Protein AF-A0A933BUE9-F1 (afdb_monomer)

Radius of gyration: 14.15 Å; Cα contacts (8 Å, |Δi|>4): 20; chains: 1; bounding box: 27×28×36 Å

Solvent-accessible surface area (backbone atoms only — not comparable to full-atom values): 4456 Å² total; per-residue (Å²): 130,87,79,77,88,74,89,71,61,65,70,58,52,56,57,55,58,73,51,54,72,66,60,52,25,58,74,51,75,68,43,91,78,74,64,86,84,68,70,71,95,51,91,89,65,82,86,71,78,84,89,83,85,84,88,71,60,93,89,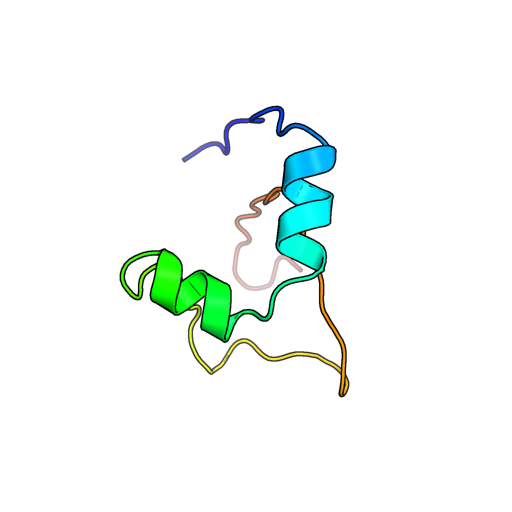60,124

Sequence (61 aa):
MPGGTHSIAREVLEGFAALSTATVHEAADKQGALPAAIRPLADGMRLCGPAFTAACLRGDN

Foldseek 3Di:
DQDDPDDDDVVVQVVVQPDDPVVVCVVVVNPDDDPPVDDDPDPPDDDTDDDDDDDADVPRD

Structure (mmCIF, N/CA/C/O backbone):
data_AF-A0A933BUE9-F1
#
_entry.id   AF-A0A933BUE9-F1
#
loop_
_atom_site.group_PDB
_atom_site.id
_atom_site.type_symbol
_atom_site.label_atom_id
_atom_site.label_alt_id
_atom_site.label_comp_id
_atom_site.label_asym_id
_atom_site.label_entity_id
_atom_site.label_seq_id
_atom_site.pdbx_PDB_ins_code
_atom_site.Cartn_x
_atom_site.Cartn_y
_atom_site.Cartn_z
_atom_site.occupancy
_atom_site.B_iso_or_equiv
_atom_site.auth_seq_id
_atom_site.auth_comp_id
_atom_site.auth_asym_id
_atom_site.auth_atom_id
_atom_site.pdbx_PDB_model_num
ATOM 1 N N . MET A 1 1 ? 14.394 8.868 -10.564 1.00 49.16 1 MET A N 1
ATOM 2 C CA . MET A 1 1 ? 14.421 9.421 -9.196 1.00 49.16 1 MET A CA 1
ATOM 3 C C . MET A 1 1 ? 15.027 8.362 -8.288 1.00 49.16 1 MET A C 1
ATOM 5 O O . MET A 1 1 ? 14.416 7.306 -8.189 1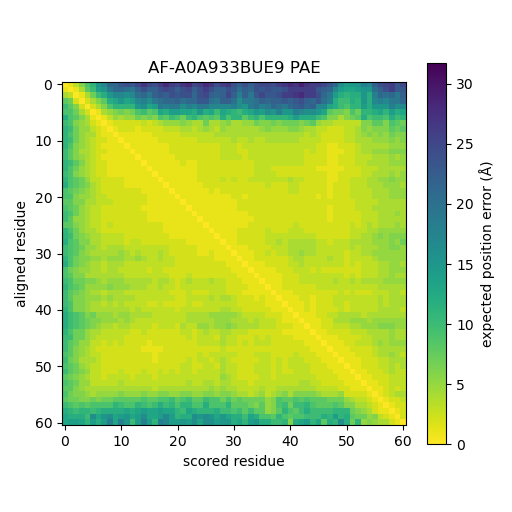.00 49.16 1 MET A O 1
ATOM 9 N N . PRO A 1 2 ? 16.227 8.550 -7.717 1.00 50.03 2 PRO A N 1
ATOM 10 C CA . PRO A 1 2 ? 16.737 7.618 -6.715 1.00 50.03 2 PRO A CA 1
ATOM 11 C C . PRO A 1 2 ? 15.829 7.685 -5.477 1.00 50.03 2 PRO A C 1
ATOM 13 O O . PRO A 1 2 ? 15.576 8.772 -4.959 1.00 50.03 2 PRO A O 1
ATOM 16 N N . GLY A 1 3 ? 15.267 6.543 -5.070 1.00 57.34 3 GLY A N 1
ATOM 17 C CA . GLY A 1 3 ? 14.365 6.436 -3.924 1.00 57.34 3 GLY A CA 1
ATOM 18 C C . GLY A 1 3 ? 15.079 6.825 -2.632 1.00 57.34 3 GLY A C 1
ATOM 19 O O . GLY A 1 3 ? 16.117 6.259 -2.300 1.00 57.34 3 GLY A O 1
ATOM 20 N N . GLY A 1 4 ? 14.548 7.821 -1.925 1.00 60.56 4 GLY A N 1
ATOM 21 C CA . GLY A 1 4 ? 15.054 8.208 -0.613 1.00 60.56 4 GLY A CA 1
ATOM 22 C C . GLY A 1 4 ? 14.690 7.157 0.433 1.00 60.56 4 GLY A C 1
ATOM 23 O O . GLY A 1 4 ? 13.531 6.756 0.536 1.00 60.56 4 GLY A O 1
ATOM 24 N N . THR A 1 5 ? 15.664 6.725 1.233 1.00 63.59 5 THR A N 1
ATOM 25 C CA . THR A 1 5 ? 15.412 5.877 2.403 1.00 63.59 5 THR A CA 1
ATOM 26 C C . THR A 1 5 ? 14.829 6.743 3.515 1.00 63.59 5 THR A C 1
ATOM 28 O O . THR A 1 5 ? 15.554 7.293 4.343 1.00 63.59 5 THR A O 1
ATOM 31 N N . HIS A 1 6 ? 13.510 6.909 3.521 1.00 76.00 6 HIS A N 1
ATOM 32 C CA . HIS A 1 6 ? 12.830 7.550 4.638 1.00 76.00 6 HIS A CA 1
ATOM 33 C C . HIS A 1 6 ? 12.684 6.541 5.776 1.00 76.00 6 HIS A C 1
ATOM 35 O O . HIS A 1 6 ? 12.058 5.494 5.614 1.00 76.00 6 HIS A O 1
ATOM 41 N N . SER A 1 7 ? 13.270 6.857 6.932 1.00 84.69 7 SER A N 1
ATOM 42 C CA . SER A 1 7 ? 12.991 6.115 8.160 1.00 84.69 7 SER A CA 1
ATOM 43 C C . SER A 1 7 ? 11.556 6.418 8.590 1.00 84.69 7 SER A C 1
ATOM 45 O O . SER A 1 7 ? 11.224 7.569 8.874 1.00 84.69 7 SER A O 1
ATOM 47 N N . ILE A 1 8 ? 10.702 5.395 8.585 1.00 91.69 8 ILE A N 1
ATOM 48 C CA . ILE A 1 8 ? 9.312 5.463 9.045 1.00 91.69 8 ILE A CA 1
ATOM 49 C C . ILE A 1 8 ? 9.247 4.808 10.426 1.00 91.69 8 ILE A C 1
ATOM 51 O O . ILE A 1 8 ? 9.791 3.720 10.621 1.00 91.69 8 ILE A O 1
ATOM 55 N N . ALA A 1 9 ? 8.570 5.451 11.380 1.00 94.75 9 ALA A N 1
ATOM 56 C CA . ALA A 1 9 ? 8.345 4.871 12.701 1.00 94.75 9 ALA A CA 1
ATOM 57 C C . ALA A 1 9 ? 7.529 3.572 12.593 1.00 94.75 9 ALA A C 1
ATOM 59 O O . ALA A 1 9 ? 6.545 3.498 11.853 1.00 94.75 9 ALA A O 1
ATOM 60 N N . ARG A 1 10 ? 7.925 2.544 13.347 1.00 94.06 10 ARG A N 1
ATOM 61 C CA . ARG A 1 10 ? 7.307 1.212 13.283 1.00 94.06 10 ARG A CA 1
ATOM 62 C C . ARG A 1 10 ? 5.820 1.259 13.625 1.00 94.06 10 ARG A C 1
ATOM 64 O O . ARG A 1 10 ? 5.017 0.598 12.980 1.00 94.06 10 ARG A O 1
ATOM 71 N N . GLU A 1 11 ? 5.456 2.103 14.578 1.00 96.81 11 GLU A N 1
ATOM 72 C CA . GLU A 1 11 ? 4.087 2.288 15.051 1.00 96.81 11 GLU A CA 1
ATOM 73 C C . GLU A 1 11 ? 3.176 2.808 13.926 1.00 96.81 11 GLU A C 1
ATOM 75 O O . GLU A 1 11 ? 2.008 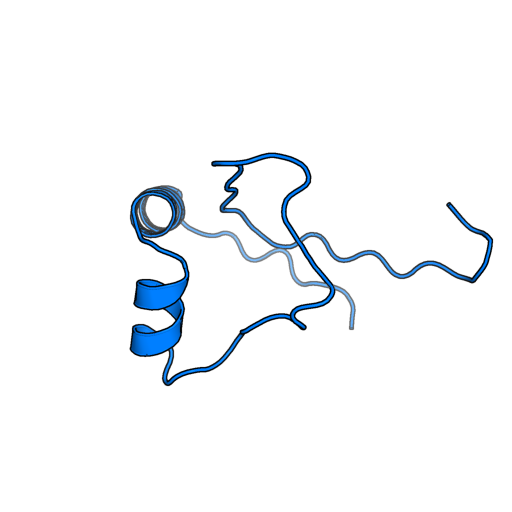2.435 13.838 1.00 96.81 11 GLU A O 1
ATOM 80 N N . VAL A 1 12 ? 3.724 3.621 13.014 1.00 95.81 12 VAL A N 1
ATOM 81 C CA . VAL A 1 12 ? 2.999 4.090 11.826 1.00 95.81 12 VAL A CA 1
ATOM 82 C C . VAL A 1 12 ? 2.760 2.930 10.860 1.00 95.81 12 VAL A C 1
ATOM 84 O O . VAL A 1 12 ? 1.636 2.753 10.396 1.00 95.81 12 VAL A O 1
ATOM 87 N N . LEU A 1 13 ? 3.778 2.108 10.584 1.00 95.19 13 LEU A N 1
ATOM 88 C CA . LEU A 1 13 ? 3.629 0.936 9.710 1.00 95.19 13 LEU A CA 1
ATOM 89 C C . LEU A 1 13 ? 2.597 -0.054 10.259 1.00 95.19 13 LEU A C 1
ATOM 91 O O . LEU A 1 13 ? 1.756 -0.543 9.510 1.00 95.19 13 LEU A O 1
ATOM 95 N N . GLU A 1 14 ? 2.626 -0.313 11.565 1.00 96.25 14 GLU A N 1
ATOM 96 C CA . GLU A 1 14 ? 1.675 -1.202 12.239 1.00 96.25 14 GLU A CA 1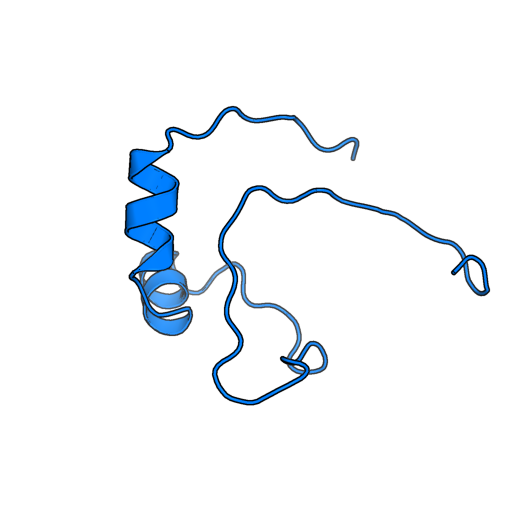
ATOM 97 C C . GLU A 1 14 ? 0.243 -0.661 12.175 1.00 96.25 14 GLU A C 1
ATOM 99 O O . GLU A 1 14 ? -0.686 -1.413 11.876 1.00 96.25 14 GLU A O 1
ATOM 104 N N . GLY A 1 15 ? 0.067 0.650 12.366 1.00 97.62 15 GLY A N 1
ATOM 105 C CA . GLY A 1 15 ? -1.229 1.306 12.207 1.00 97.62 15 GLY A CA 1
ATOM 106 C C . GLY A 1 15 ? -1.788 1.159 10.790 1.00 97.62 15 GLY A C 1
ATOM 107 O O . GLY A 1 15 ? -2.943 0.776 10.620 1.00 97.62 15 GLY A O 1
ATOM 108 N N . PHE A 1 16 ? -0.967 1.395 9.764 1.00 97.12 16 PHE A N 1
ATOM 109 C CA . PHE A 1 16 ? -1.389 1.241 8.368 1.00 97.12 16 PHE A CA 1
ATOM 110 C C . PHE A 1 16 ? -1.645 -0.220 7.981 1.00 97.12 16 PHE A C 1
ATOM 112 O O . PHE A 1 16 ? -2.589 -0.490 7.240 1.00 97.12 16 PHE A O 1
ATOM 119 N N . ALA A 1 17 ? -0.861 -1.170 8.498 1.00 96.62 17 ALA A N 1
ATOM 120 C CA . ALA A 1 17 ? -1.037 -2.597 8.223 1.00 96.62 17 ALA A CA 1
ATOM 121 C C . ALA A 1 17 ? -2.393 -3.146 8.710 1.00 96.62 17 ALA A C 1
ATOM 123 O O . ALA A 1 17 ? -2.888 -4.137 8.167 1.00 96.62 17 ALA A O 1
ATOM 124 N N . ALA A 1 18 ? -3.003 -2.500 9.709 1.00 96.94 18 ALA A N 1
ATOM 125 C CA . ALA A 1 18 ? -4.323 -2.849 10.228 1.00 96.94 18 ALA A CA 1
ATOM 126 C C . ALA A 1 18 ? -5.494 -2.269 9.407 1.00 96.94 18 ALA A C 1
ATOM 128 O O . ALA A 1 18 ? -6.633 -2.708 9.574 1.00 96.94 18 ALA A O 1
ATOM 129 N N . LEU A 1 19 ? -5.242 -1.297 8.524 1.00 97.31 19 LEU A N 1
ATOM 130 C CA . LEU A 1 19 ? -6.272 -0.634 7.721 1.00 97.31 19 LEU A CA 1
ATOM 131 C C . LEU A 1 19 ? -6.490 -1.332 6.373 1.00 97.31 19 LEU A C 1
ATOM 133 O O . LEU A 1 19 ? -5.599 -1.971 5.812 1.00 97.31 19 LEU A O 1
ATOM 137 N N . SER A 1 20 ? -7.691 -1.174 5.810 1.00 96.38 20 SER A N 1
ATOM 138 C CA . SER A 1 20 ? -7.946 -1.582 4.426 1.00 96.38 20 SER A CA 1
ATOM 139 C C . SER A 1 20 ? -7.325 -0.583 3.443 1.00 96.38 20 SER A C 1
ATOM 141 O O . SER A 1 20 ? -7.276 0.619 3.713 1.00 96.38 20 SER A O 1
ATOM 143 N N . THR A 1 21 ? -6.907 -1.056 2.265 1.00 96.00 21 THR A N 1
ATOM 144 C CA . THR A 1 21 ? -6.375 -0.181 1.206 1.00 96.00 21 THR A CA 1
ATOM 145 C C . THR A 1 21 ? -7.401 0.858 0.746 1.00 96.00 21 THR A C 1
ATOM 147 O O . THR A 1 21 ? -7.022 1.987 0.453 1.00 96.00 21 THR A O 1
ATOM 150 N N . ALA A 1 22 ? -8.695 0.517 0.752 1.00 96.81 22 ALA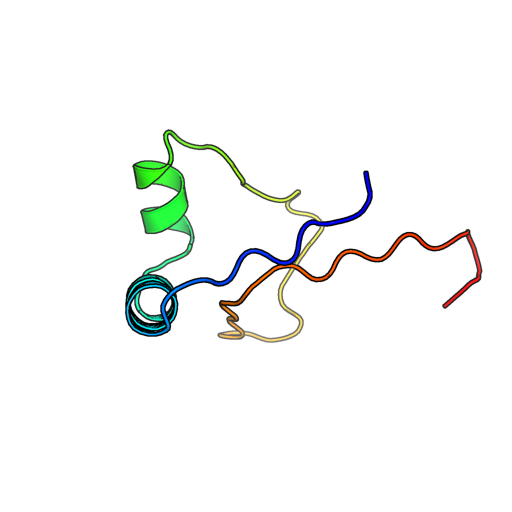 A N 1
ATOM 151 C CA . ALA A 1 22 ? -9.778 1.450 0.445 1.00 96.81 22 ALA A CA 1
ATOM 152 C C . ALA A 1 22 ? -9.874 2.579 1.484 1.00 96.81 22 ALA A C 1
ATOM 154 O O . ALA A 1 22 ? -9.966 3.745 1.120 1.00 96.81 22 ALA A O 1
ATOM 155 N N . THR A 1 23 ? -9.780 2.253 2.777 1.00 97.75 23 THR A N 1
ATOM 156 C CA . THR A 1 23 ? -9.783 3.253 3.858 1.00 97.75 23 THR A CA 1
ATOM 157 C C . THR A 1 23 ? -8.610 4.221 3.723 1.00 97.75 23 THR A C 1
ATOM 159 O O . THR A 1 23 ? -8.794 5.428 3.847 1.00 97.75 23 THR A O 1
ATOM 162 N N . VAL A 1 24 ? -7.413 3.697 3.439 1.00 97.25 24 VAL A N 1
ATOM 163 C CA . VAL A 1 24 ? -6.213 4.522 3.240 1.00 97.25 24 VAL A CA 1
ATOM 164 C C . VAL A 1 24 ? -6.358 5.417 2.007 1.00 97.25 24 VAL A C 1
ATOM 166 O O . VAL A 1 24 ? -6.013 6.591 2.071 1.00 97.25 24 VAL A O 1
ATOM 169 N N . HIS A 1 25 ? -6.902 4.891 0.908 1.00 97.00 25 HIS A N 1
ATOM 170 C CA . HIS A 1 25 ? -7.145 5.654 -0.315 1.00 97.00 25 HIS A CA 1
ATOM 171 C C . HIS A 1 25 ? -8.101 6.831 -0.089 1.00 97.00 25 HIS A C 1
ATOM 173 O O . HIS A 1 25 ? -7.789 7.950 -0.484 1.00 97.00 25 HIS A O 1
ATOM 179 N N . GLU A 1 26 ? -9.229 6.609 0.589 1.00 98.00 26 GLU A N 1
ATOM 180 C CA . GLU A 1 26 ? -10.188 7.676 0.903 1.00 98.00 26 GLU A CA 1
ATOM 181 C C . GLU A 1 26 ? -9.587 8.733 1.842 1.00 98.00 26 GLU A C 1
ATOM 183 O O . GLU A 1 26 ? -9.766 9.929 1.622 1.00 98.00 26 GLU A O 1
ATOM 188 N N . ALA A 1 27 ? -8.819 8.314 2.855 1.00 97.62 27 ALA A N 1
ATOM 189 C CA . ALA A 1 27 ? -8.134 9.237 3.763 1.00 97.62 27 ALA A CA 1
ATOM 190 C C . ALA A 1 27 ? -7.037 10.064 3.065 1.00 97.62 27 ALA A C 1
ATOM 192 O O . ALA A 1 27 ? -6.748 11.183 3.484 1.00 97.62 27 ALA A O 1
ATOM 193 N N . ALA A 1 28 ? -6.443 9.528 1.996 1.00 96.62 28 ALA A N 1
ATOM 194 C CA . ALA A 1 28 ? -5.421 10.180 1.182 1.00 96.62 28 ALA A CA 1
ATOM 195 C C . ALA A 1 28 ? -6.008 10.989 0.008 1.00 96.62 28 ALA A C 1
ATOM 197 O O . ALA A 1 28 ? -5.371 11.090 -1.040 1.00 96.62 28 ALA A O 1
ATOM 198 N N . ASP A 1 29 ? -7.228 11.518 0.148 1.00 97.62 29 ASP A N 1
ATOM 199 C CA . ASP A 1 29 ? -7.925 12.292 -0.893 1.00 97.62 29 ASP A CA 1
ATOM 200 C C . ASP A 1 29 ? -8.012 11.550 -2.241 1.00 97.62 29 ASP A C 1
ATOM 202 O O . ASP A 1 29 ? -7.854 12.115 -3.323 1.00 97.62 29 ASP A O 1
ATOM 206 N N . LYS A 1 30 ? -8.219 10.230 -2.175 1.00 96.50 30 LYS A N 1
ATOM 207 C CA . LYS A 1 30 ? -8.328 9.336 -3.338 1.00 96.50 30 LYS A CA 1
ATOM 208 C C . LYS A 1 30 ? -7.082 9.33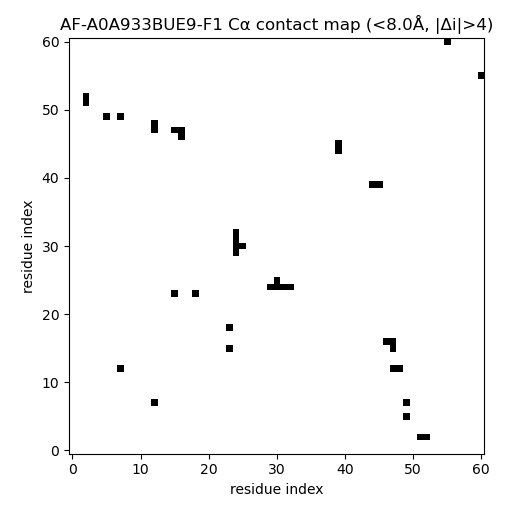3 -4.224 1.00 96.50 30 LYS A C 1
ATOM 210 O O . LYS A 1 30 ? -7.156 9.130 -5.438 1.00 96.50 30 LYS A O 1
ATOM 215 N N . GLN A 1 31 ? -5.909 9.498 -3.622 1.00 96.06 31 GLN A N 1
ATOM 216 C CA . GLN A 1 31 ? -4.626 9.397 -4.312 1.00 96.06 31 GLN A CA 1
ATOM 217 C C . GLN A 1 31 ? -3.959 8.028 -4.096 1.00 96.06 31 GLN A C 1
ATOM 219 O O . GLN A 1 31 ? -4.390 7.211 -3.280 1.00 96.06 31 GLN A O 1
ATOM 224 N N . GLY A 1 32 ? -2.911 7.748 -4.877 1.00 92.69 32 GLY A N 1
ATOM 225 C CA . GLY A 1 32 ? -2.026 6.594 -4.663 1.00 92.69 32 GLY A CA 1
ATOM 226 C C . GLY A 1 32 ? -2.557 5.224 -5.105 1.00 92.69 32 GLY A C 1
ATOM 227 O O . GLY A 1 32 ? -1.900 4.217 -4.846 1.00 92.69 32 GLY A O 1
ATOM 228 N N . ALA A 1 33 ? -3.708 5.151 -5.781 1.00 95.31 33 ALA A N 1
ATOM 229 C CA . ALA A 1 33 ? -4.200 3.893 -6.341 1.00 95.31 33 ALA A CA 1
ATOM 230 C C . ALA A 1 33 ? -3.304 3.402 -7.494 1.00 95.31 33 ALA A C 1
ATOM 232 O O . ALA A 1 33 ? -2.940 4.164 -8.390 1.00 95.31 33 ALA A O 1
ATOM 233 N N . LEU A 1 34 ? -2.973 2.109 -7.482 1.00 94.75 34 LEU A N 1
ATOM 234 C CA . LEU A 1 34 ? -2.236 1.455 -8.564 1.00 94.75 34 LEU A CA 1
ATOM 235 C C . LEU A 1 34 ? -3.181 1.014 -9.698 1.00 94.75 34 LEU A C 1
ATOM 237 O O . LEU A 1 34 ? -4.371 0.796 -9.457 1.00 94.75 34 LEU A O 1
ATOM 241 N N . PRO A 1 35 ? -2.675 0.830 -10.935 1.00 96.62 35 PRO A N 1
ATOM 242 C CA . PRO A 1 35 ? -3.476 0.287 -12.028 1.00 96.62 35 PRO A CA 1
ATOM 243 C C . PRO A 1 35 ? -4.085 -1.074 -11.671 1.00 96.62 35 PRO A C 1
ATOM 245 O O . PRO A 1 35 ? -3.386 -1.955 -11.177 1.00 96.62 35 PRO A O 1
ATOM 248 N N . ALA A 1 36 ? -5.351 -1.300 -12.034 1.00 94.31 36 ALA A N 1
ATOM 249 C CA . ALA A 1 36 ? -6.074 -2.553 -11.762 1.00 94.31 36 ALA A CA 1
ATOM 250 C C . ALA A 1 36 ? -5.479 -3.806 -12.449 1.00 94.31 36 ALA A C 1
ATOM 252 O O . ALA A 1 36 ? -5.944 -4.929 -12.235 1.00 94.31 36 ALA A O 1
ATOM 253 N N . ALA A 1 37 ? -4.477 -3.631 -13.313 1.00 97.25 37 ALA A N 1
ATOM 254 C CA . ALA A 1 37 ? -3.680 -4.722 -13.865 1.00 97.25 37 ALA A CA 1
ATOM 255 C C . ALA A 1 37 ? -2.716 -5.333 -12.827 1.00 97.25 37 ALA A C 1
ATOM 257 O O . ALA A 1 37 ? -2.371 -6.503 -12.949 1.00 97.25 37 ALA A O 1
ATOM 258 N N . ILE A 1 38 ? -2.317 -4.576 -11.797 1.00 95.38 38 ILE A N 1
ATOM 259 C CA . ILE A 1 38 ? -1.508 -5.066 -10.674 1.00 95.38 38 ILE A CA 1
ATOM 260 C C . ILE A 1 38 ? -2.453 -5.714 -9.661 1.00 95.38 38 ILE A C 1
ATOM 262 O O . ILE A 1 38 ? -3.345 -5.052 -9.132 1.00 95.38 38 ILE A O 1
ATOM 266 N N . ARG A 1 39 ? -2.286 -7.016 -9.406 1.00 94.75 39 ARG A N 1
ATOM 267 C CA . ARG A 1 39 ? -3.207 -7.807 -8.576 1.00 94.75 39 ARG A CA 1
ATOM 268 C C . ARG A 1 39 ? -2.459 -8.698 -7.585 1.00 94.75 39 ARG A C 1
ATOM 270 O O . ARG A 1 39 ? -1.320 -9.075 -7.863 1.00 94.75 39 ARG A O 1
ATOM 277 N N . PRO A 1 40 ? -3.087 -9.056 -6.451 1.00 95.44 40 PRO A N 1
ATOM 278 C CA . PRO A 1 40 ? -2.560 -10.084 -5.564 1.00 95.44 40 PRO A CA 1
ATOM 279 C C . PRO A 1 40 ? -2.399 -11.419 -6.297 1.00 95.44 40 PRO A C 1
ATOM 281 O O . PRO A 1 40 ? -3.196 -11.749 -7.173 1.00 95.44 40 PRO A O 1
ATOM 284 N N . LEU A 1 41 ? -1.387 -12.196 -5.907 1.00 96.94 41 LEU A N 1
ATOM 285 C CA . LEU A 1 41 ? -1.165 -13.537 -6.455 1.00 96.94 41 LEU A CA 1
ATOM 286 C C . LEU A 1 41 ? -2.186 -14.557 -5.925 1.00 96.94 41 LEU A C 1
ATOM 288 O O . LEU A 1 41 ? -2.539 -15.496 -6.630 1.00 96.94 41 LEU A O 1
ATOM 292 N N . ALA A 1 42 ? -2.646 -14.370 -4.687 1.00 97.00 42 ALA A N 1
ATOM 293 C CA . ALA A 1 42 ? -3.610 -15.233 -4.017 1.00 97.00 42 ALA A CA 1
ATOM 294 C C . ALA A 1 42 ? -4.599 -14.408 -3.186 1.00 97.00 42 ALA A C 1
ATOM 296 O O . ALA A 1 42 ? -4.312 -13.271 -2.789 1.00 97.00 42 ALA A O 1
ATOM 297 N N . ASP A 1 43 ? -5.751 -15.006 -2.893 1.00 94.94 43 ASP A N 1
ATOM 298 C CA . ASP A 1 43 ? -6.790 -14.375 -2.089 1.00 94.94 43 ASP A CA 1
ATOM 299 C C . ASP A 1 43 ? -6.296 -14.057 -0.674 1.00 94.94 43 ASP A C 1
ATOM 301 O O . ASP A 1 43 ? -5.570 -14.823 -0.040 1.00 94.94 43 ASP A O 1
ATOM 305 N N . GLY A 1 44 ? -6.689 -12.887 -0.171 1.00 93.06 44 GLY A N 1
ATOM 306 C CA . GLY A 1 44 ? -6.327 -12.428 1.171 1.00 93.06 44 GLY A CA 1
ATOM 307 C C . GLY A 1 44 ? -4.891 -11.914 1.327 1.00 93.06 44 GLY A C 1
ATOM 308 O O . GLY A 1 44 ? -4.574 -11.376 2.389 1.00 93.06 44 GLY A O 1
ATOM 309 N N . MET A 1 45 ? -4.043 -12.007 0.295 1.00 95.75 45 MET A N 1
ATOM 310 C CA . MET A 1 45 ? -2.664 -11.515 0.335 1.00 95.75 45 MET A CA 1
ATOM 311 C C . MET A 1 45 ? -2.620 -9.984 0.481 1.00 95.75 45 MET A C 1
ATOM 313 O O . MET A 1 45 ? -3.209 -9.249 -0.312 1.00 95.75 45 MET A O 1
ATOM 317 N N . ARG A 1 46 ? -1.908 -9.500 1.508 1.00 95.25 46 ARG A N 1
ATOM 318 C CA . ARG A 1 46 ? -1.710 -8.072 1.808 1.00 95.25 46 ARG A CA 1
ATOM 319 C C . ARG A 1 46 ? -0.284 -7.819 2.286 1.00 95.25 46 ARG A C 1
ATOM 321 O O . ARG A 1 46 ? 0.323 -8.692 2.898 1.00 95.25 46 ARG A O 1
ATOM 328 N N . LEU A 1 47 ? 0.221 -6.616 2.032 1.00 94.81 47 LEU A N 1
ATOM 329 C CA . LEU A 1 47 ? 1.521 -6.153 2.513 1.00 94.81 47 LEU A CA 1
ATOM 330 C C . LEU A 1 47 ? 1.459 -4.662 2.857 1.00 94.81 47 LEU A C 1
ATOM 332 O O . LEU A 1 47 ? 0.679 -3.919 2.264 1.00 94.81 47 LEU A O 1
ATOM 336 N N . CYS A 1 48 ? 2.295 -4.235 3.798 1.00 96.00 48 CYS A N 1
ATOM 337 C CA . CYS A 1 48 ? 2.510 -2.837 4.154 1.00 96.00 48 CYS A CA 1
ATOM 338 C C . CYS A 1 48 ? 3.987 -2.662 4.521 1.00 96.00 48 CYS A C 1
ATOM 340 O O . CYS A 1 48 ? 4.531 -3.465 5.278 1.00 96.00 48 CYS A O 1
ATOM 342 N N . GLY A 1 49 ? 4.645 -1.652 3.958 1.00 93.62 49 GLY A N 1
ATOM 343 C CA . GLY A 1 49 ? 6.069 -1.425 4.171 1.00 93.62 49 GLY A CA 1
ATOM 344 C C . GLY A 1 49 ? 6.619 -0.296 3.301 1.00 93.62 49 GLY A C 1
ATOM 345 O O . GLY A 1 49 ? 5.910 0.213 2.428 1.00 93.62 49 GLY A O 1
ATOM 346 N N . PRO A 1 50 ? 7.878 0.110 3.533 1.00 92.62 50 PRO A N 1
ATOM 347 C CA . PRO A 1 50 ? 8.540 1.105 2.701 1.00 92.62 50 PRO A CA 1
ATOM 348 C C . PRO A 1 50 ? 8.737 0.582 1.274 1.00 92.62 50 PRO A C 1
ATOM 350 O O . PRO A 1 50 ? 9.003 -0.600 1.053 1.00 92.62 50 PRO A O 1
ATOM 353 N N . ALA A 1 51 ? 8.637 1.480 0.296 1.00 91.69 51 ALA A N 1
ATOM 354 C CA . ALA A 1 51 ? 8.866 1.139 -1.099 1.00 91.69 51 ALA A CA 1
ATOM 355 C C . ALA A 1 51 ? 10.368 1.033 -1.397 1.00 91.69 51 ALA A C 1
ATOM 357 O O . ALA A 1 51 ? 11.119 1.987 -1.194 1.00 91.69 51 ALA A O 1
ATOM 358 N N . PHE A 1 52 ? 10.786 -0.104 -1.950 1.00 90.75 52 PHE A N 1
ATOM 359 C CA . PHE A 1 52 ? 12.071 -0.246 -2.629 1.00 90.75 52 PHE A CA 1
ATOM 360 C C . PHE A 1 52 ? 11.822 -0.291 -4.139 1.00 90.75 52 PHE A C 1
ATOM 362 O O . PHE A 1 52 ? 11.201 -1.223 -4.648 1.00 90.75 52 PHE A O 1
ATOM 369 N N . THR A 1 53 ? 12.247 0.748 -4.855 1.00 91.12 53 THR A N 1
ATOM 370 C CA . THR A 1 53 ? 11.954 0.904 -6.285 1.00 91.12 53 THR A CA 1
ATOM 371 C C . THR A 1 53 ? 13.055 0.299 -7.146 1.00 91.12 53 THR A C 1
ATOM 373 O O . THR A 1 53 ? 14.220 0.657 -6.978 1.00 91.12 53 THR A O 1
ATOM 376 N N . ALA A 1 54 ? 12.683 -0.528 -8.122 1.00 89.75 54 ALA A N 1
ATOM 377 C CA . ALA A 1 54 ? 13.586 -1.064 -9.135 1.00 89.75 54 ALA A CA 1
ATOM 378 C C . ALA A 1 54 ? 13.117 -0.645 -10.534 1.00 89.75 54 ALA A C 1
ATOM 380 O O . ALA A 1 54 ? 11.917 -0.588 -10.805 1.00 89.75 54 ALA A O 1
ATOM 381 N N . ALA A 1 55 ? 14.067 -0.335 -11.414 1.00 91.88 55 ALA A N 1
ATOM 382 C CA . ALA A 1 55 ? 13.810 -0.050 -12.818 1.00 91.88 55 ALA A CA 1
ATOM 383 C C . ALA A 1 55 ? 14.557 -1.089 -13.655 1.00 91.88 55 ALA A C 1
ATOM 385 O O . ALA A 1 55 ? 15.784 -1.133 -13.605 1.00 91.88 55 ALA A O 1
ATOM 386 N N . CYS A 1 56 ? 13.817 -1.906 -14.404 1.00 90.19 56 CYS A N 1
ATOM 387 C CA . CYS A 1 56 ? 14.369 -2.979 -15.229 1.00 90.19 56 CYS A CA 1
ATOM 388 C C . CYS A 1 56 ? 14.138 -2.693 -16.713 1.00 90.19 56 CYS A C 1
ATOM 390 O O . CYS A 1 56 ? 13.143 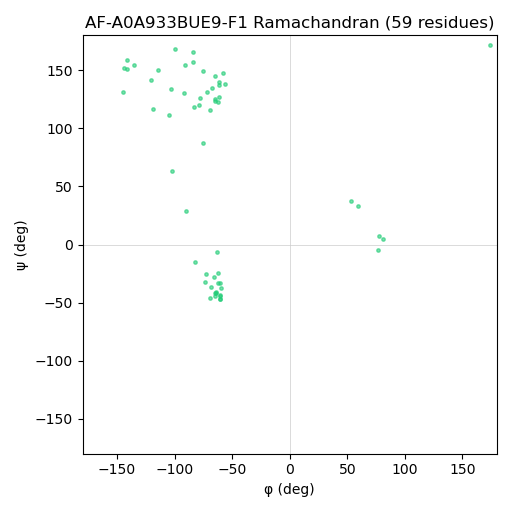-2.068 -17.099 1.00 90.19 56 CYS A O 1
ATOM 392 N N . LEU A 1 57 ? 15.039 -3.188 -17.558 1.00 92.75 57 LEU A N 1
ATOM 393 C CA . LEU A 1 57 ? 14.855 -3.185 -19.007 1.00 92.75 57 LEU A CA 1
ATOM 394 C C . LEU A 1 57 ? 14.025 -4.402 -19.455 1.00 92.75 57 LEU A C 1
ATOM 396 O O . LEU A 1 57 ? 13.801 -5.363 -18.718 1.00 92.75 57 LEU A O 1
ATOM 400 N N . ARG A 1 58 ? 13.527 -4.373 -20.696 1.00 91.31 58 ARG A N 1
ATOM 401 C CA . ARG A 1 58 ? 12.820 -5.525 -21.275 1.00 91.31 58 ARG A CA 1
ATOM 402 C C . ARG A 1 58 ? 13.767 -6.729 -21.337 1.00 91.31 58 ARG A C 1
ATOM 404 O O . ARG A 1 58 ? 14.813 -6.635 -21.966 1.00 91.31 58 ARG A O 1
ATOM 411 N N . GLY A 1 59 ? 13.337 -7.864 -20.785 1.00 90.62 59 GLY A N 1
ATOM 412 C CA . GLY A 1 59 ? 14.123 -9.105 -20.776 1.00 90.62 59 GLY A CA 1
ATOM 413 C C . GLY A 1 59 ? 15.189 -9.170 -19.681 1.00 90.62 59 GLY A C 1
ATOM 414 O 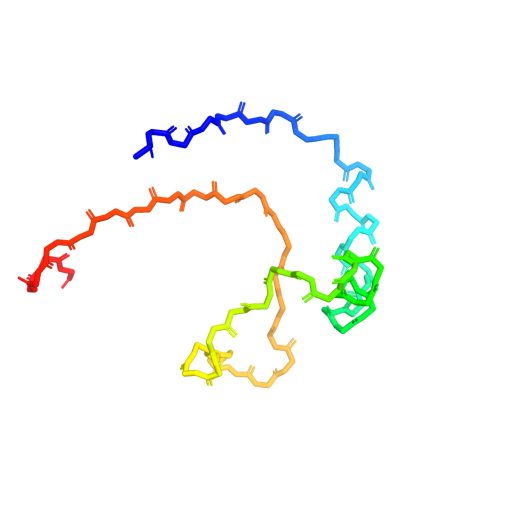O . GLY A 1 59 ? 15.938 -10.136 -19.641 1.00 90.62 59 GLY A O 1
ATOM 415 N N . ASP A 1 60 ? 15.240 -8.168 -18.805 1.00 83.38 60 ASP A N 1
ATOM 416 C CA . ASP A 1 60 ? 16.146 -8.095 -17.662 1.00 83.38 60 ASP A CA 1
ATOM 417 C C . ASP A 1 60 ? 15.384 -8.453 -16.375 1.00 83.38 60 ASP A C 1
ATOM 419 O O . ASP A 1 60 ? 15.128 -7.574 -15.558 1.00 83.38 60 ASP A O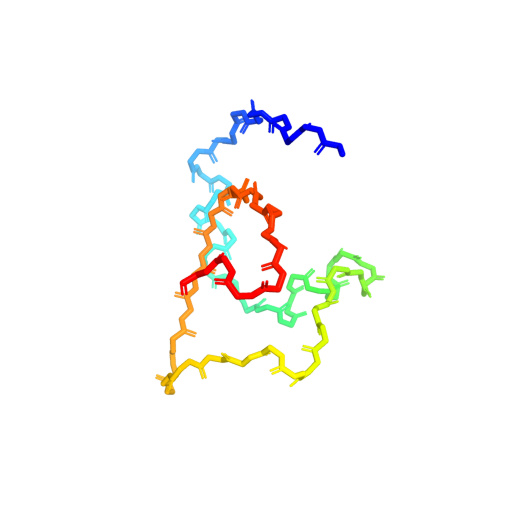 1
ATOM 423 N N . ASN A 1 61 ? 14.882 -9.700 -16.280 1.00 64.56 61 ASN A N 1
ATOM 424 C CA . ASN A 1 61 ? 14.247 -10.298 -15.087 1.00 64.56 61 ASN A CA 1
ATOM 425 C C . ASN A 1 61 ? 14.307 -11.831 -15.135 1.00 64.56 61 ASN A C 1
ATOM 427 O O . ASN A 1 61 ? 13.956 -12.379 -16.208 1.00 64.56 61 ASN A O 1
#

Mean predicted aligned error: 5.03 Å

pLDDT: mean 90.65, std 11.71, range [49.16, 98.0]

Secondary structure (DSSP, 8-state):
-PPP-----HHHHHHHHTS-HHHHHHHTTT--PPPTT---SSTT-------------TT--